Protein AF-U6E065-F1 (afdb_monomer_lite)

Secondary structure (DSSP, 8-state):
-HHHHHHHHHHHHHHTHHHHHHHHHHHHHHHHTT----TT-S--HHHHHHHHHHHHHHHHHHHHHHHHHHHHHHHH-S-HHHHHHHHHHHHHH-TT--S---HHHHHHHHHHTT-------TTS--HHHHHHHT-

pLDDT: mean 85.56, std 7.44, range [60.47, 94.69]

Radius of gyration: 30.62 Å; chains: 1; bounding box: 57×31×82 Å

Foldseek 3Di:
DVLVVLVVVLVVLVVCVVVLVVLVVVLVVCVVVVNPDDPVDPDDSVNVVVVSVVVNVVSVVVNVVVVVVVVVVVVVVADPVRVVVLVVLQVVLPPVVPSDHDLVSVVVSCVVVPDPFDDDPVPDDRVVSVVVVVD

Structure (mmCIF, N/CA/C/O backbone):
data_AF-U6E065-F1
#
_entry.id   AF-U6E065-F1
#
loop_
_atom_site.group_PDB
_atom_site.id
_atom_site.type_symbol
_atom_site.label_atom_id
_atom_site.label_alt_id
_atom_site.label_comp_id
_atom_site.label_asym_id
_atom_site.label_entity_id
_atom_site.label_seq_id
_atom_site.pdbx_PDB_ins_code
_atom_site.Cartn_x
_atom_site.Cartn_y
_atom_site.Cartn_z
_atom_site.occupancy
_atom_site.B_iso_or_equiv
_atom_site.auth_seq_id
_atom_site.auth_comp_id
_atom_site.auth_asym_id
_atom_site.auth_atom_id
_atom_site.pdbx_PDB_model_num
ATOM 1 N N . SER A 1 1 ? -14.004 1.329 -2.757 1.00 79.25 1 SER A N 1
ATOM 2 C CA . SER A 1 1 ? -13.245 1.849 -1.597 1.00 79.25 1 SER A CA 1
ATOM 3 C C . SER A 1 1 ? -11.924 2.439 -2.086 1.00 79.25 1 SER A C 1
ATOM 5 O O . SER A 1 1 ? -11.560 2.200 -3.235 1.00 79.25 1 SER A O 1
ATOM 7 N N . GLN A 1 2 ? -11.202 3.207 -1.260 1.00 81.12 2 GLN A N 1
ATOM 8 C CA . GLN A 1 2 ? -9.874 3.726 -1.634 1.00 81.12 2 GLN A CA 1
ATOM 9 C C . GLN A 1 2 ? -8.880 2.599 -1.973 1.00 81.12 2 GLN A C 1
ATOM 11 O O . GLN A 1 2 ? -8.099 2.741 -2.909 1.00 81.12 2 GLN A O 1
ATOM 16 N N . LEU A 1 3 ? -8.960 1.455 -1.280 1.00 83.75 3 LEU A N 1
ATOM 17 C CA . LEU A 1 3 ? -8.141 0.273 -1.571 1.00 83.75 3 LEU A CA 1
ATOM 18 C C . LEU A 1 3 ? -8.366 -0.256 -2.997 1.00 83.75 3 LEU A C 1
ATOM 20 O O . LEU A 1 3 ? -7.400 -0.454 -3.727 1.00 83.75 3 LEU A O 1
ATOM 24 N N . GLU A 1 4 ? -9.623 -0.416 -3.419 1.00 89.00 4 GLU A N 1
ATOM 25 C CA . GLU A 1 4 ? -9.965 -0.885 -4.772 1.00 89.00 4 GLU A CA 1
ATOM 26 C C . GLU A 1 4 ? -9.459 0.064 -5.867 1.00 89.00 4 GLU A C 1
ATOM 28 O O . GLU A 1 4 ? -8.907 -0.371 -6.877 1.00 89.00 4 GLU A O 1
ATOM 33 N N . ALA A 1 5 ? -9.580 1.379 -5.653 1.00 89.94 5 ALA A N 1
ATOM 34 C CA . ALA A 1 5 ? -9.069 2.370 -6.598 1.00 89.94 5 ALA A CA 1
ATOM 35 C C . ALA A 1 5 ? -7.535 2.298 -6.734 1.00 89.94 5 ALA A C 1
ATOM 37 O O . ALA A 1 5 ? -7.008 2.368 -7.846 1.00 89.94 5 ALA A O 1
ATOM 38 N N . THR A 1 6 ? -6.821 2.117 -5.617 1.00 88.31 6 THR A N 1
ATOM 39 C CA . THR A 1 6 ? -5.359 1.949 -5.603 1.00 88.31 6 THR A CA 1
ATOM 40 C C . THR A 1 6 ? -4.936 0.638 -6.270 1.00 88.31 6 THR A C 1
ATOM 42 O O . THR A 1 6 ? -4.009 0.649 -7.080 1.00 88.31 6 THR A O 1
ATOM 45 N N . LYS A 1 7 ? -5.638 -0.474 -6.002 1.00 91.44 7 LYS A N 1
ATOM 46 C CA . LYS A 1 7 ? -5.406 -1.775 -6.656 1.00 91.44 7 LYS A CA 1
ATOM 47 C C . LYS A 1 7 ? -5.548 -1.675 -8.170 1.00 91.44 7 LYS A C 1
ATOM 49 O O . LYS A 1 7 ? -4.655 -2.104 -8.897 1.00 91.44 7 LYS A O 1
ATOM 54 N N . ARG A 1 8 ? -6.624 -1.040 -8.643 1.00 93.44 8 ARG A N 1
ATOM 55 C CA . ARG A 1 8 ? -6.864 -0.831 -10.074 1.00 93.44 8 ARG A CA 1
ATOM 56 C C . ARG A 1 8 ? -5.741 -0.028 -10.733 1.00 93.44 8 ARG A C 1
ATOM 58 O O . ARG A 1 8 ? -5.178 -0.484 -11.722 1.00 93.44 8 ARG A O 1
ATOM 65 N N . LYS A 1 9 ? -5.366 1.127 -10.169 1.00 91.31 9 LYS A N 1
ATOM 66 C CA . LYS A 1 9 ? -4.262 1.938 -10.716 1.00 91.31 9 LYS A CA 1
ATOM 67 C C . LYS A 1 9 ? -2.936 1.178 -10.737 1.00 91.31 9 LYS A C 1
ATOM 69 O O . LYS A 1 9 ? -2.186 1.277 -11.699 1.00 91.31 9 LYS A O 1
ATOM 74 N N . HIS A 1 10 ? -2.646 0.401 -9.696 1.00 91.62 10 HIS A N 1
ATOM 75 C CA . HIS A 1 10 ? -1.431 -0.408 -9.647 1.00 91.62 10 HIS A CA 1
ATOM 76 C C . HIS A 1 10 ? -1.421 -1.522 -10.706 1.00 91.62 10 HIS A C 1
ATOM 78 O O . HIS A 1 10 ? -0.383 -1.789 -11.307 1.00 91.62 10 HIS A O 1
ATOM 84 N N . GLN A 1 11 ? -2.572 -2.138 -10.990 1.00 92.94 11 GLN A N 1
ATOM 85 C CA . GLN A 1 11 ? -2.704 -3.091 -12.095 1.00 92.94 11 GLN A CA 1
ATOM 86 C C . GLN A 1 11 ? -2.508 -2.426 -13.461 1.00 92.94 11 GLN A C 1
ATOM 88 O O . GLN A 1 11 ? -1.821 -2.991 -14.309 1.00 92.94 11 GLN A O 1
ATOM 93 N N . GLU A 1 12 ? -3.065 -1.229 -13.666 1.00 92.19 12 GLU A N 1
ATOM 94 C CA . GLU A 1 12 ? -2.858 -0.441 -14.889 1.00 92.19 12 GLU A CA 1
ATOM 95 C C . GLU A 1 12 ? -1.367 -0.136 -15.099 1.00 92.19 12 GLU A C 1
ATOM 97 O O . GLU A 1 12 ? -0.844 -0.374 -16.190 1.00 92.19 12 GLU A O 1
ATOM 102 N N . ILE A 1 13 ? -0.664 0.278 -14.035 1.00 90.62 13 ILE A N 1
ATOM 103 C CA . ILE A 1 13 ? 0.795 0.443 -14.046 1.00 90.62 13 ILE A CA 1
ATOM 104 C C . ILE A 1 13 ? 1.445 -0.876 -14.465 1.00 90.62 13 ILE A C 1
ATOM 106 O O . ILE A 1 13 ? 2.112 -0.915 -15.486 1.00 90.62 13 ILE A O 1
ATOM 110 N N . ARG A 1 14 ? 1.188 -1.998 -13.787 1.00 90.50 14 ARG A N 1
ATOM 111 C CA . ARG A 1 14 ? 1.809 -3.288 -14.145 1.00 90.50 14 ARG A CA 1
ATOM 112 C 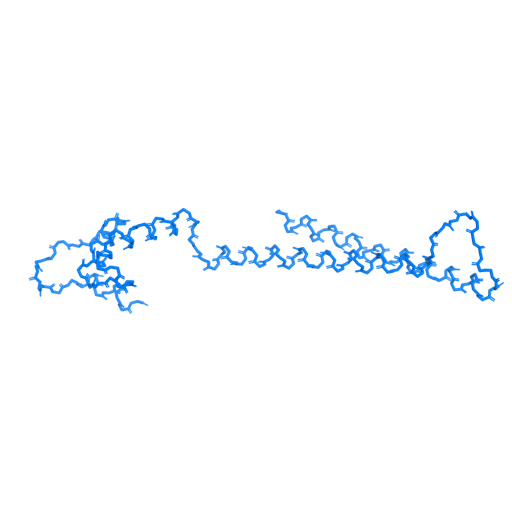C . ARG A 1 14 ? 1.551 -3.735 -15.585 1.00 90.50 14 ARG A C 1
ATOM 114 O O . ARG A 1 14 ? 2.464 -4.253 -16.226 1.00 90.50 14 ARG A O 1
ATOM 121 N N . ALA A 1 15 ? 0.355 -3.507 -16.123 1.00 92.38 15 ALA A N 1
ATOM 122 C CA . ALA A 1 15 ? 0.015 -3.862 -17.503 1.00 92.38 15 ALA A CA 1
ATOM 123 C C . ALA A 1 15 ? 0.875 -3.105 -18.535 1.00 92.38 15 ALA A C 1
ATOM 125 O O . ALA A 1 15 ? 1.268 -3.647 -19.575 1.00 92.38 15 ALA A O 1
ATOM 126 N N . MET A 1 16 ? 1.232 -1.862 -18.221 1.00 90.19 16 MET A N 1
ATOM 127 C CA . MET A 1 16 ? 2.087 -1.025 -19.055 1.00 90.19 16 MET A CA 1
ATOM 128 C C . MET A 1 16 ? 3.582 -1.412 -18.991 1.00 90.19 16 MET A C 1
ATOM 130 O O . MET A 1 16 ? 4.366 -0.887 -19.781 1.00 90.19 16 MET A O 1
ATOM 134 N N . ARG A 1 17 ? 3.998 -2.398 -18.171 1.00 89.00 17 ARG A N 1
ATOM 135 C CA . ARG A 1 17 ? 5.398 -2.891 -18.127 1.00 89.00 17 ARG A CA 1
ATOM 136 C C . ARG A 1 17 ? 5.887 -3.381 -19.492 1.00 89.00 17 ARG A C 1
ATOM 138 O O . ARG A 1 17 ? 7.065 -3.244 -19.815 1.00 89.00 17 ARG A O 1
ATOM 145 N N . SER A 1 18 ? 4.972 -3.901 -20.310 1.00 91.00 18 SER A N 1
ATOM 146 C CA . SER A 1 18 ? 5.235 -4.290 -21.699 1.00 91.00 18 SER A CA 1
ATOM 147 C C . SER A 1 18 ? 5.730 -3.131 -22.575 1.00 91.00 18 SER A C 1
ATOM 149 O O . SER A 1 18 ? 6.529 -3.349 -23.481 1.00 91.00 18 SER A O 1
ATOM 151 N N . GLN A 1 19 ? 5.296 -1.896 -22.308 1.00 91.69 19 GLN A N 1
ATOM 152 C CA . GLN A 1 19 ? 5.767 -0.706 -23.019 1.00 91.69 19 GLN A CA 1
ATOM 153 C C . GLN A 1 19 ? 7.184 -0.339 -22.587 1.00 91.69 19 GLN A C 1
ATOM 155 O O . GLN A 1 19 ? 8.024 -0.073 -23.441 1.00 91.69 19 GLN A O 1
ATOM 160 N N . LEU A 1 20 ? 7.474 -0.411 -21.283 1.00 91.12 20 LEU A N 1
ATOM 161 C CA . LEU A 1 20 ? 8.828 -0.205 -20.772 1.00 91.12 20 LEU A CA 1
ATOM 162 C C . LEU A 1 20 ? 9.806 -1.231 -21.362 1.00 91.12 20 LEU A C 1
ATOM 164 O O . LEU A 1 20 ? 10.909 -0.864 -21.749 1.00 91.12 20 LEU A O 1
ATOM 168 N N . LYS A 1 21 ? 9.377 -2.489 -21.530 1.00 91.69 21 LYS A N 1
ATOM 169 C CA . LYS A 1 21 ? 10.205 -3.519 -22.170 1.00 91.69 21 LYS A CA 1
ATOM 170 C C . LYS A 1 21 ? 10.591 -3.153 -23.609 1.00 91.69 21 LYS A C 1
ATOM 172 O O . LYS A 1 21 ? 11.746 -3.299 -23.986 1.00 91.69 21 LYS A O 1
ATOM 177 N N . LYS A 1 22 ? 9.659 -2.592 -24.389 1.00 94.12 22 LYS A N 1
ATOM 178 C CA . LYS A 1 22 ? 9.960 -2.098 -25.746 1.00 94.12 22 LYS A CA 1
ATOM 179 C C . LYS A 1 22 ? 10.994 -0.970 -25.735 1.00 94.12 22 LYS A C 1
ATOM 181 O O . LYS A 1 22 ? 11.821 -0.905 -26.635 1.00 94.12 22 LYS A O 1
ATOM 186 N N . ILE A 1 23 ? 10.940 -0.085 -24.739 1.00 91.56 23 ILE A N 1
ATOM 187 C CA . ILE A 1 23 ? 11.912 1.007 -24.580 1.00 91.56 23 ILE A CA 1
ATOM 188 C C . ILE A 1 23 ? 13.296 0.445 -24.230 1.00 91.56 23 ILE A C 1
ATOM 190 O O . ILE A 1 23 ? 14.282 0.878 -24.816 1.00 91.56 23 ILE A O 1
ATOM 194 N N . GLU A 1 24 ? 13.371 -0.533 -23.324 1.00 91.75 24 GLU A N 1
ATOM 195 C CA . GLU A 1 24 ? 14.617 -1.234 -22.983 1.00 91.75 24 GLU A CA 1
ATOM 196 C C . GLU A 1 24 ? 15.231 -1.920 -24.216 1.00 91.75 24 GLU A C 1
ATOM 198 O O . GLU A 1 24 ? 16.423 -1.764 -24.467 1.00 91.75 24 GLU A O 1
ATOM 203 N N . ASP A 1 25 ? 14.417 -2.615 -25.020 1.00 93.50 25 ASP A N 1
ATOM 204 C CA . ASP A 1 25 ? 14.877 -3.305 -26.234 1.00 93.50 25 ASP A CA 1
ATOM 205 C C . ASP A 1 25 ? 15.386 -2.322 -27.304 1.00 93.50 25 ASP A C 1
ATOM 207 O O . ASP A 1 25 ? 16.426 -2.553 -27.920 1.00 93.50 25 ASP A O 1
ATOM 211 N N . LEU A 1 26 ? 14.690 -1.194 -27.502 1.00 91.38 26 LEU A N 1
ATOM 212 C CA . LEU A 1 26 ? 15.150 -0.122 -28.392 1.00 91.38 26 LEU A CA 1
ATOM 213 C C . LEU A 1 26 ? 16.449 0.513 -27.885 1.00 91.38 26 LEU A C 1
ATOM 215 O O . LEU A 1 26 ? 17.343 0.779 -28.683 1.00 91.38 26 LEU A O 1
ATOM 219 N N . GLY A 1 27 ? 16.570 0.720 -26.572 1.00 90.25 27 GLY A N 1
ATOM 220 C CA . GLY A 1 27 ? 17.801 1.211 -25.956 1.00 90.25 27 GLY A CA 1
ATOM 221 C C . GLY A 1 27 ? 18.986 0.286 -26.211 1.00 90.25 27 GLY A C 1
ATOM 222 O O . GLY A 1 27 ? 20.040 0.759 -26.621 1.00 90.25 27 GLY A O 1
ATOM 223 N N . ALA A 1 28 ? 18.793 -1.026 -26.051 1.00 90.94 28 ALA A N 1
ATOM 224 C CA . ALA A 1 28 ? 19.827 -2.021 -26.328 1.00 90.94 28 ALA A CA 1
ATOM 225 C C . ALA A 1 28 ? 20.255 -2.016 -27.806 1.00 90.94 28 ALA A C 1
ATOM 227 O O . ALA A 1 28 ? 21.446 -2.055 -28.101 1.00 90.94 28 ALA A O 1
ATOM 228 N N . ALA A 1 29 ? 19.302 -1.894 -28.738 1.00 92.69 29 ALA A N 1
ATOM 229 C CA . ALA A 1 29 ? 19.607 -1.804 -30.168 1.00 92.69 29 ALA A CA 1
ATOM 230 C C . ALA A 1 29 ? 20.391 -0.527 -30.529 1.00 92.69 29 ALA A C 1
ATOM 232 O O . ALA A 1 29 ? 21.266 -0.556 -31.394 1.00 92.69 29 ALA A O 1
ATOM 233 N N . MET A 1 30 ? 20.097 0.598 -29.869 1.00 89.94 30 MET A N 1
ATOM 234 C CA . MET A 1 30 ? 20.866 1.835 -30.033 1.00 89.94 30 MET A CA 1
ATOM 235 C C . MET A 1 30 ? 22.294 1.684 -29.500 1.00 89.94 30 MET A C 1
ATOM 237 O O . MET A 1 30 ? 23.236 2.103 -30.171 1.00 89.94 30 MET A O 1
ATOM 2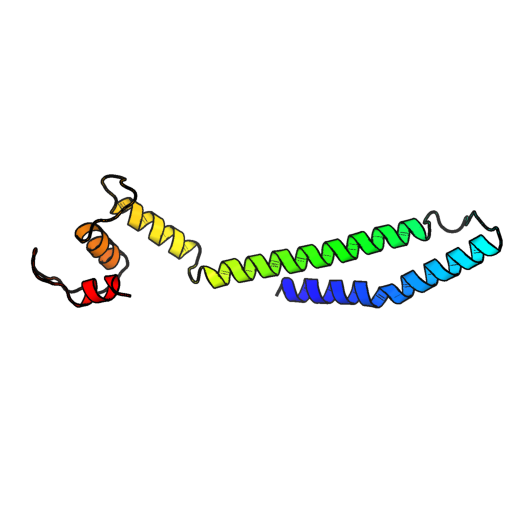41 N N . GLU A 1 31 ? 22.461 1.049 -28.339 1.00 88.62 31 GLU A N 1
ATOM 242 C CA . GLU A 1 31 ? 23.770 0.792 -27.730 1.00 88.62 31 GLU A CA 1
ATOM 243 C C . GLU A 1 31 ? 24.629 -0.151 -28.590 1.00 88.62 31 GLU A C 1
ATOM 245 O O . GLU A 1 31 ? 25.801 0.140 -28.828 1.00 88.62 31 GLU A O 1
ATOM 250 N N . GLU A 1 32 ? 24.040 -1.216 -29.148 1.00 92.38 32 GLU A N 1
ATOM 251 C CA . GLU A 1 32 ? 24.711 -2.124 -30.094 1.00 92.38 32 GLU A CA 1
ATOM 252 C C . GLU A 1 32 ? 25.166 -1.393 -31.369 1.00 92.38 32 GLU A C 1
ATOM 254 O O . GLU A 1 32 ? 26.242 -1.660 -31.905 1.00 92.38 32 GLU A O 1
ATOM 259 N N . ALA A 1 33 ? 24.384 -0.409 -31.820 1.00 93.31 33 ALA A N 1
ATOM 260 C CA . ALA A 1 33 ? 24.733 0.468 -32.934 1.00 93.31 33 ALA A CA 1
ATOM 261 C C . ALA A 1 33 ? 25.704 1.609 -32.553 1.00 93.31 33 ALA A C 1
ATOM 263 O O . ALA A 1 33 ? 25.995 2.459 -33.397 1.00 93.31 33 ALA A O 1
ATOM 264 N N . LEU A 1 34 ? 26.204 1.648 -31.309 1.00 91.69 34 LEU A N 1
ATOM 265 C CA . LEU A 1 34 ? 27.061 2.705 -30.750 1.00 91.69 34 LEU A CA 1
ATOM 266 C C . LEU A 1 34 ? 26.420 4.107 -30.773 1.00 91.69 34 LEU A C 1
ATOM 268 O O . LEU A 1 34 ? 27.113 5.128 -30.780 1.00 91.69 34 LEU A O 1
ATOM 272 N N . ILE A 1 35 ? 25.087 4.171 -30.765 1.00 88.38 35 ILE A N 1
ATOM 273 C CA . ILE A 1 35 ? 24.312 5.410 -30.685 1.00 88.38 35 ILE A CA 1
ATOM 274 C C . ILE A 1 35 ? 24.035 5.701 -29.209 1.00 88.38 35 ILE A C 1
ATOM 276 O O . ILE A 1 35 ? 23.076 5.202 -28.627 1.00 88.38 35 ILE A O 1
ATOM 280 N N . LEU A 1 36 ? 24.897 6.519 -28.606 1.00 82.94 36 LEU A N 1
ATOM 281 C CA . LEU A 1 36 ? 24.849 6.835 -27.173 1.00 82.94 36 LEU A CA 1
ATOM 282 C C . LEU A 1 36 ? 24.053 8.107 -26.845 1.00 82.94 36 LEU A C 1
ATOM 284 O O . LEU A 1 36 ? 23.691 8.318 -25.691 1.00 82.94 36 LEU A O 1
ATOM 288 N N . ASP A 1 37 ? 23.783 8.951 -27.844 1.00 82.00 37 ASP A N 1
ATOM 289 C CA . ASP A 1 37 ? 23.068 10.217 -27.674 1.00 82.00 37 ASP A CA 1
ATOM 290 C C . ASP A 1 37 ? 21.774 10.224 -28.489 1.00 82.00 37 ASP A C 1
ATOM 292 O O . ASP A 1 37 ? 21.765 9.952 -29.694 1.00 82.00 37 ASP A O 1
ATOM 296 N N . ASN A 1 38 ? 20.670 10.546 -27.818 1.00 85.25 38 ASN A N 1
ATOM 297 C CA . ASN A 1 38 ? 19.377 10.740 -28.448 1.00 85.25 38 ASN A CA 1
ATOM 298 C C . ASN A 1 38 ? 18.880 12.166 -28.204 1.00 85.25 38 ASN A C 1
ATOM 300 O O . ASN A 1 38 ? 18.099 12.408 -27.294 1.00 85.25 38 ASN A O 1
ATOM 304 N N . LYS A 1 39 ? 19.248 13.105 -29.079 1.00 89.75 39 LYS A N 1
ATOM 305 C CA . LYS A 1 39 ? 18.791 14.511 -29.035 1.00 89.75 39 LYS A CA 1
ATOM 306 C C . LYS A 1 39 ? 17.271 14.737 -28.954 1.00 89.75 39 LYS A C 1
ATOM 308 O O . LYS A 1 39 ? 16.839 15.868 -28.753 1.00 89.75 39 LYS A O 1
ATOM 313 N N . TYR A 1 40 ? 16.452 13.712 -29.196 1.00 88.88 40 TYR A N 1
ATOM 314 C CA . TYR A 1 40 ? 14.994 13.807 -29.128 1.00 88.88 40 TYR A CA 1
ATOM 315 C C . TYR A 1 40 ? 14.435 13.509 -27.731 1.00 88.88 40 TYR A C 1
ATOM 317 O O . TYR A 1 40 ? 13.243 13.717 -27.505 1.00 88.88 40 TYR A O 1
ATOM 325 N N . THR A 1 41 ? 15.255 13.021 -26.794 1.00 88.75 41 THR A N 1
ATOM 326 C CA . THR A 1 41 ? 14.833 12.774 -25.414 1.00 88.75 41 THR A CA 1
ATOM 327 C C . THR A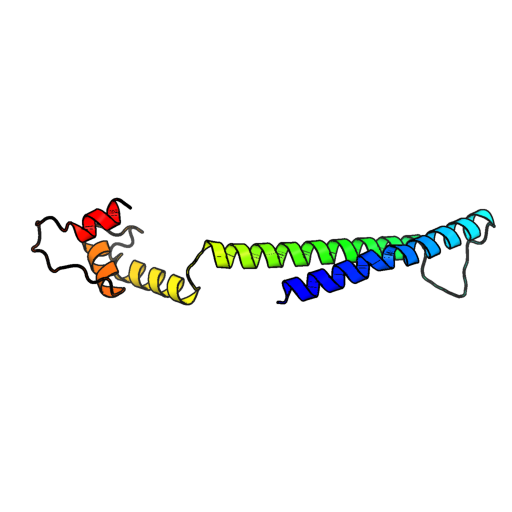 1 41 ? 15.994 12.882 -24.430 1.00 88.75 41 THR A C 1
ATOM 329 O O . THR A 1 41 ? 17.074 12.351 -24.650 1.00 88.75 41 THR A O 1
ATOM 332 N N . GLU A 1 42 ? 15.749 13.531 -23.296 1.00 86.75 42 GLU A N 1
ATOM 333 C CA . GLU A 1 42 ? 16.706 13.600 -22.183 1.00 86.75 42 GLU A CA 1
ATOM 334 C C . GLU A 1 42 ? 16.587 12.390 -21.237 1.00 86.75 42 GLU A C 1
ATOM 336 O O . GLU A 1 42 ? 17.338 12.262 -20.270 1.00 86.75 42 GLU A O 1
ATOM 341 N N . HIS A 1 43 ? 15.626 11.493 -21.482 1.00 88.75 43 HIS A N 1
ATOM 342 C CA . HIS A 1 43 ? 15.382 10.335 -20.632 1.00 88.75 43 HIS A CA 1
ATOM 343 C C . HIS A 1 43 ? 16.213 9.133 -21.079 1.00 88.75 43 HIS A C 1
ATOM 345 O O . HIS A 1 43 ? 16.100 8.671 -22.214 1.00 88.75 43 HIS A O 1
ATOM 351 N N . SER A 1 44 ? 16.993 8.570 -20.155 1.00 90.00 44 SER A N 1
ATOM 352 C CA . SER A 1 44 ? 17.663 7.289 -20.377 1.00 90.00 44 SER A CA 1
ATOM 353 C C . SER A 1 44 ? 16.705 6.121 -20.139 1.00 90.00 44 SER A C 1
ATOM 355 O O . SER A 1 44 ? 15.825 6.173 -19.275 1.00 90.00 44 SER A O 1
ATOM 357 N N . THR A 1 45 ? 16.901 5.030 -20.878 1.00 88.88 45 THR A N 1
ATOM 358 C CA . THR A 1 45 ? 16.131 3.787 -20.707 1.00 88.88 45 THR A CA 1
ATOM 359 C C . THR A 1 45 ? 16.253 3.237 -19.285 1.00 88.88 45 THR A C 1
ATOM 361 O O . THR A 1 45 ? 15.252 2.861 -18.678 1.00 88.88 45 THR A O 1
ATOM 364 N N . VAL A 1 46 ? 17.460 3.294 -18.712 1.00 88.75 46 VAL A N 1
ATOM 365 C CA . VAL A 1 46 ? 17.744 2.922 -17.318 1.00 88.75 46 VAL A CA 1
ATOM 366 C C . VAL A 1 46 ? 16.993 3.821 -16.331 1.00 88.75 46 VAL A C 1
ATOM 368 O O . VAL A 1 46 ? 16.395 3.324 -15.379 1.00 88.75 46 VAL A O 1
ATOM 371 N N . GLY A 1 47 ? 16.977 5.137 -16.565 1.00 90.75 47 GLY A N 1
ATOM 372 C CA . GLY A 1 47 ? 16.275 6.092 -15.705 1.00 90.75 47 GLY A CA 1
ATOM 373 C C . GLY A 1 47 ? 14.764 5.864 -15.694 1.00 90.75 47 GLY A C 1
ATOM 374 O O . GLY A 1 47 ? 14.148 5.858 -14.628 1.00 90.75 47 GLY A O 1
ATOM 375 N N . LEU A 1 48 ? 14.173 5.600 -16.863 1.00 92.56 48 LEU A N 1
ATOM 376 C CA . LEU A 1 48 ? 12.756 5.252 -16.982 1.00 92.56 48 LEU A CA 1
ATOM 377 C C . LEU A 1 48 ? 12.429 3.936 -16.264 1.00 92.56 48 LEU A C 1
ATOM 379 O O . LEU A 1 48 ? 11.413 3.860 -15.574 1.00 92.56 48 LEU A O 1
ATOM 383 N N . ALA A 1 49 ? 13.296 2.924 -16.369 1.00 90.69 49 ALA A N 1
ATOM 384 C CA . ALA A 1 49 ? 13.112 1.660 -15.661 1.00 90.69 49 ALA A CA 1
ATOM 385 C C . ALA A 1 49 ? 13.169 1.838 -14.135 1.00 90.69 49 ALA A C 1
ATOM 387 O O . ALA A 1 49 ? 12.320 1.320 -13.413 1.00 90.69 49 ALA A O 1
ATOM 388 N N . GLN A 1 50 ? 14.097 2.654 -13.635 1.00 93.75 50 GLN A N 1
ATOM 389 C CA . GLN A 1 50 ? 14.187 2.948 -12.206 1.00 93.75 50 GLN A CA 1
ATOM 390 C C . GLN A 1 50 ? 12.952 3.699 -11.684 1.00 93.75 50 GLN A C 1
ATOM 392 O O . GLN A 1 50 ? 12.415 3.354 -10.629 1.00 93.75 50 GLN A O 1
ATOM 397 N N . GLN A 1 51 ? 12.485 4.722 -12.407 1.00 93.81 51 GLN A N 1
ATOM 398 C CA . GLN A 1 51 ? 11.268 5.460 -12.042 1.00 93.81 51 GLN A CA 1
ATOM 399 C C . GLN A 1 51 ? 10.037 4.548 -12.027 1.00 93.81 51 GLN A C 1
ATOM 401 O O . GLN A 1 51 ? 9.153 4.692 -11.179 1.00 93.81 51 GLN A O 1
ATOM 406 N N . TRP A 1 52 ? 9.997 3.578 -12.936 1.00 94.00 52 TRP A N 1
ATOM 407 C CA . TRP A 1 52 ? 8.944 2.579 -12.987 1.00 94.00 52 TRP A CA 1
ATOM 408 C C . TRP A 1 52 ? 8.914 1.677 -11.756 1.00 94.00 52 TRP A C 1
ATOM 410 O O . TRP A 1 52 ? 7.864 1.520 -11.130 1.00 94.00 52 TRP A O 1
ATOM 420 N N . ASP A 1 53 ? 10.066 1.126 -11.374 1.00 92.50 53 ASP A N 1
ATOM 421 C CA . ASP A 1 53 ? 10.178 0.266 -10.196 1.00 92.50 53 ASP A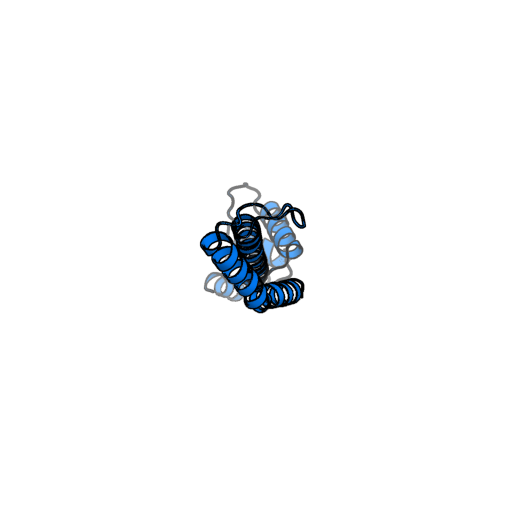 CA 1
ATOM 422 C C . ASP A 1 53 ? 9.789 1.024 -8.919 1.00 92.50 53 ASP A C 1
ATOM 424 O O . ASP A 1 53 ? 9.096 0.486 -8.051 1.00 92.50 53 ASP A O 1
ATOM 428 N N . GLN A 1 54 ? 10.154 2.307 -8.821 1.00 94.38 54 GLN A N 1
ATOM 429 C CA . GLN A 1 54 ? 9.722 3.173 -7.720 1.00 94.38 54 GLN A CA 1
ATOM 430 C C . GLN A 1 54 ? 8.196 3.324 -7.662 1.00 94.38 54 GLN A C 1
ATOM 432 O O . GLN A 1 54 ? 7.612 3.285 -6.573 1.00 94.38 54 GLN A O 1
ATOM 437 N N . LEU A 1 55 ? 7.540 3.477 -8.815 1.00 93.75 55 LEU A N 1
ATOM 438 C CA . LEU A 1 55 ? 6.088 3.599 -8.901 1.00 93.75 55 LEU A CA 1
ATOM 439 C C . LEU A 1 55 ? 5.376 2.283 -8.534 1.00 93.75 55 LEU A C 1
ATOM 441 O O . LEU A 1 55 ? 4.388 2.309 -7.795 1.00 93.75 55 LEU A O 1
ATOM 445 N N . ASP A 1 56 ? 5.894 1.135 -8.979 1.00 92.25 56 ASP A N 1
ATOM 446 C CA . ASP A 1 56 ? 5.370 -0.191 -8.612 1.00 92.25 56 ASP A CA 1
ATOM 447 C C . ASP A 1 56 ? 5.488 -0.425 -7.093 1.00 92.25 56 ASP A C 1
ATOM 449 O O . ASP A 1 56 ? 4.505 -0.766 -6.427 1.00 92.25 56 ASP A O 1
ATOM 453 N N . GLN A 1 57 ? 6.650 -0.120 -6.505 1.00 94.00 57 GLN A N 1
ATOM 454 C CA . GLN A 1 57 ? 6.869 -0.208 -5.056 1.00 94.00 57 GLN A CA 1
ATOM 455 C C . GLN A 1 57 ? 5.969 0.739 -4.255 1.00 94.00 57 GLN A C 1
ATOM 457 O O . GLN A 1 57 ? 5.487 0.382 -3.177 1.00 94.00 57 GLN A O 1
ATOM 462 N N . LEU A 1 58 ? 5.732 1.959 -4.746 1.00 93.44 58 LEU A N 1
ATOM 463 C CA . LEU A 1 58 ? 4.793 2.886 -4.115 1.00 93.44 58 LEU A CA 1
ATOM 464 C C . LEU A 1 58 ? 3.374 2.304 -4.105 1.00 93.44 58 LEU A C 1
ATOM 466 O O . LEU A 1 58 ? 2.724 2.299 -3.059 1.00 93.44 58 LEU A O 1
ATOM 470 N N . GLY A 1 59 ? 2.922 1.757 -5.237 1.00 92.12 59 GLY A N 1
ATOM 471 C CA . GLY A 1 59 ? 1.608 1.129 -5.355 1.00 92.12 59 GLY A CA 1
ATOM 472 C C . GLY A 1 59 ? 1.422 -0.063 -4.413 1.00 92.12 59 GLY A C 1
ATOM 473 O O . GLY A 1 59 ? 0.364 -0.182 -3.792 1.00 92.12 59 GLY A O 1
ATOM 474 N N . MET A 1 60 ? 2.448 -0.906 -4.247 1.00 92.00 60 MET A N 1
ATOM 475 C CA . MET A 1 60 ? 2.430 -2.004 -3.269 1.00 92.00 60 MET A CA 1
ATOM 476 C C . MET A 1 60 ? 2.331 -1.492 -1.830 1.00 92.00 60 MET A C 1
ATOM 478 O O . MET A 1 60 ? 1.478 -1.950 -1.068 1.00 92.00 60 MET A O 1
ATOM 482 N N . ARG A 1 61 ? 3.157 -0.504 -1.458 1.00 94.69 61 ARG A N 1
ATOM 483 C CA . ARG A 1 61 ? 3.148 0.064 -0.101 1.00 94.69 61 ARG A CA 1
ATOM 484 C C . ARG A 1 61 ? 1.805 0.690 0.252 1.00 94.69 61 ARG A C 1
ATOM 486 O O . ARG A 1 61 ? 1.321 0.473 1.359 1.00 94.69 61 ARG A O 1
ATOM 493 N N . MET A 1 62 ? 1.190 1.425 -0.674 1.00 92.31 62 MET A N 1
ATOM 494 C CA . MET A 1 62 ? -0.124 2.038 -0.454 1.00 92.31 62 MET A CA 1
ATOM 495 C C . MET A 1 62 ? -1.227 0.995 -0.245 1.00 92.31 62 MET A C 1
ATOM 497 O O . MET A 1 62 ? -2.050 1.161 0.653 1.00 92.31 62 MET A O 1
ATOM 501 N N . GLN A 1 63 ? -1.241 -0.083 -1.037 1.00 92.44 63 GLN A N 1
ATOM 502 C CA . GLN A 1 63 ? -2.205 -1.175 -0.851 1.00 92.44 63 GLN A CA 1
ATOM 503 C C . GLN A 1 63 ? -2.037 -1.832 0.514 1.00 92.44 63 GLN A C 1
ATOM 505 O O . GLN A 1 63 ? -3.009 -1.951 1.253 1.00 92.44 63 GLN A O 1
ATOM 510 N N . HIS A 1 64 ? -0.799 -2.168 0.871 1.00 91.81 64 HIS A N 1
ATOM 511 C CA . HIS A 1 64 ? -0.493 -2.799 2.146 1.00 91.81 64 HIS A CA 1
ATOM 512 C C . HIS A 1 64 ? -0.888 -1.922 3.345 1.00 91.81 64 HIS A C 1
ATOM 514 O O . HIS A 1 64 ? -1.472 -2.414 4.306 1.00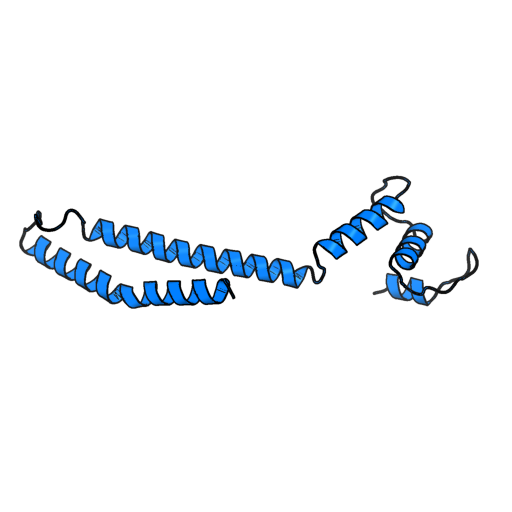 91.81 64 HIS A O 1
ATOM 520 N N . ASN A 1 65 ? -0.624 -0.611 3.282 1.00 89.25 65 ASN A N 1
ATOM 521 C CA . ASN A 1 65 ? -1.009 0.323 4.345 1.00 89.25 65 ASN A CA 1
ATOM 522 C C . ASN A 1 65 ? -2.532 0.371 4.540 1.00 89.25 65 ASN A C 1
ATOM 524 O O . ASN A 1 65 ? -3.019 0.298 5.665 1.00 89.25 65 ASN A O 1
ATOM 528 N N . LEU A 1 66 ? -3.285 0.452 3.439 1.00 87.31 66 LEU A N 1
ATOM 529 C CA . LEU A 1 66 ? -4.747 0.480 3.478 1.00 87.31 66 LEU A CA 1
ATOM 530 C C . LEU A 1 66 ? -5.335 -0.849 3.969 1.00 87.31 66 LEU A C 1
ATOM 532 O O . LEU A 1 66 ? -6.303 -0.841 4.725 1.00 87.31 66 LEU A O 1
ATOM 536 N N . GLU A 1 67 ? -4.754 -1.984 3.576 1.00 89.31 67 GLU A N 1
ATOM 537 C CA . GLU A 1 67 ? -5.153 -3.305 4.076 1.00 89.31 67 GLU A CA 1
ATOM 538 C C . GLU A 1 67 ? -4.929 -3.422 5.584 1.00 89.31 67 GLU A C 1
ATOM 540 O O . GLU A 1 67 ? -5.850 -3.818 6.297 1.00 89.31 67 GLU A O 1
ATOM 545 N N . GLN A 1 68 ? -3.766 -2.991 6.085 1.00 88.50 68 GLN A N 1
ATOM 546 C CA . GLN A 1 68 ? -3.493 -2.955 7.523 1.00 88.50 68 GLN A CA 1
ATOM 547 C C . GLN A 1 68 ? -4.453 -2.030 8.274 1.00 88.50 68 GLN A C 1
ATOM 549 O O . GLN A 1 68 ? -4.931 -2.393 9.343 1.00 88.50 68 GLN A O 1
ATOM 554 N N . GLN A 1 69 ? -4.781 -0.861 7.722 1.00 83.88 69 GLN A N 1
ATOM 555 C CA . GLN A 1 69 ? -5.717 0.065 8.359 1.00 83.88 69 GLN A CA 1
ATOM 556 C C . GLN A 1 69 ? -7.137 -0.518 8.433 1.00 83.88 69 GLN A C 1
ATOM 558 O O . GLN A 1 69 ? -7.810 -0.391 9.456 1.00 83.88 69 GLN A O 1
ATOM 563 N N . ILE A 1 70 ? -7.588 -1.191 7.369 1.00 83.62 70 ILE A N 1
ATOM 564 C CA . ILE A 1 70 ? -8.876 -1.897 7.356 1.00 83.62 70 ILE A CA 1
ATOM 565 C C . ILE A 1 70 ? -8.854 -3.052 8.356 1.00 83.62 70 ILE A C 1
ATOM 567 O O . ILE A 1 70 ? -9.815 -3.217 9.103 1.00 83.62 70 ILE A O 1
ATOM 571 N N . GLN A 1 71 ? -7.770 -3.829 8.391 1.00 83.50 71 GLN A N 1
ATOM 572 C CA . GLN A 1 71 ? -7.617 -4.925 9.336 1.00 83.50 71 GLN A CA 1
ATOM 573 C C . GLN A 1 71 ? -7.633 -4.409 10.772 1.00 83.50 71 GLN A C 1
ATOM 575 O O . GLN A 1 71 ? -8.429 -4.903 11.549 1.00 83.50 71 GLN A O 1
ATOM 580 N N . ALA A 1 72 ? -6.856 -3.380 11.112 1.00 78.88 72 ALA A N 1
ATOM 581 C CA . ALA A 1 72 ? -6.853 -2.777 12.444 1.00 78.88 72 ALA A CA 1
ATOM 582 C C . ALA A 1 72 ? -8.256 -2.315 12.862 1.00 78.88 72 ALA A C 1
ATOM 584 O O . ALA A 1 72 ? -8.706 -2.648 13.954 1.00 78.88 72 ALA A O 1
ATOM 585 N N . ARG A 1 73 ? -8.980 -1.640 11.958 1.00 72.81 73 ARG A N 1
ATOM 586 C CA . ARG A 1 73 ? -10.369 -1.220 12.189 1.00 72.81 73 ARG A CA 1
ATOM 587 C C . ARG A 1 73 ? -11.317 -2.404 12.409 1.00 72.81 73 ARG A C 1
ATOM 589 O O . ARG A 1 73 ? -12.239 -2.309 13.209 1.00 72.81 73 ARG A O 1
ATOM 596 N N . ASN A 1 74 ? -11.130 -3.497 11.673 1.00 73.94 74 ASN A N 1
ATOM 597 C CA . ASN A 1 74 ? -11.971 -4.687 11.794 1.00 73.94 74 ASN A CA 1
ATOM 598 C C . ASN A 1 74 ? -11.605 -5.529 13.031 1.00 73.94 74 ASN A C 1
ATOM 600 O O . ASN A 1 74 ? -12.494 -6.114 13.638 1.00 73.94 74 ASN A O 1
ATOM 604 N N . THR A 1 75 ? -10.327 -5.578 13.418 1.00 68.31 75 THR A N 1
ATOM 605 C CA . THR A 1 75 ? -9.827 -6.322 14.584 1.00 68.31 75 THR A CA 1
ATOM 606 C C . THR A 1 75 ? -10.239 -5.659 15.890 1.00 68.31 75 THR A C 1
ATOM 608 O O . THR A 1 75 ? -10.514 -6.362 16.855 1.00 68.31 75 THR A O 1
ATOM 611 N N . THR A 1 76 ? -10.312 -4.323 15.946 1.00 64.69 76 THR A N 1
ATOM 612 C CA . THR A 1 76 ? -10.790 -3.659 17.163 1.00 64.69 76 THR A CA 1
ATOM 613 C C . THR A 1 76 ? -12.281 -3.865 17.381 1.00 64.69 76 THR A C 1
ATOM 615 O O . THR A 1 76 ? -12.700 -3.763 18.525 1.00 64.69 76 THR A O 1
ATOM 618 N N . GLY A 1 77 ? -13.084 -4.138 16.337 1.00 63.84 77 GLY A N 1
ATOM 619 C CA . GLY A 1 77 ? -14.538 -4.395 16.423 1.00 63.84 77 GLY A CA 1
ATOM 620 C C . GLY A 1 77 ? -15.377 -3.263 17.045 1.00 63.84 77 GLY A C 1
ATOM 621 O O . GLY A 1 77 ? -16.600 -3.331 17.079 1.00 63.84 77 GLY A O 1
ATOM 622 N N . VAL A 1 78 ? -14.709 -2.217 17.520 1.00 67.19 78 VAL A N 1
ATOM 623 C CA . VAL A 1 78 ? -15.184 -1.131 18.365 1.00 67.19 78 VAL A CA 1
ATOM 624 C C . VAL A 1 78 ? -14.771 0.163 17.671 1.00 67.19 78 VAL A C 1
ATOM 626 O O . VAL A 1 78 ? -13.632 0.294 17.206 1.00 67.19 78 VAL A O 1
ATOM 629 N N . THR A 1 79 ? -15.707 1.103 17.551 1.00 73.44 79 THR A N 1
ATOM 630 C CA . THR A 1 79 ? -15.448 2.420 16.960 1.00 73.44 79 THR A CA 1
ATOM 631 C C . THR A 1 79 ? -14.525 3.249 17.856 1.00 73.44 79 THR A C 1
ATOM 633 O O . THR A 1 79 ? -14.397 2.983 19.051 1.00 73.44 79 THR A O 1
ATOM 636 N N . GLU A 1 80 ? -13.864 4.270 17.305 1.00 73.50 80 GLU A N 1
ATOM 637 C CA . GLU A 1 80 ? -12.992 5.140 18.108 1.00 73.50 80 GLU A CA 1
ATOM 638 C C . GLU A 1 80 ? -13.788 5.864 19.208 1.00 73.50 80 GLU A C 1
ATOM 640 O O . GLU A 1 80 ? -13.286 6.076 20.313 1.00 73.50 80 GLU A O 1
ATOM 645 N N . GLU A 1 81 ? -15.050 6.192 18.929 1.00 77.31 81 GLU A N 1
ATOM 646 C CA . GLU A 1 81 ? -15.994 6.773 19.880 1.00 77.31 81 GLU A CA 1
ATOM 647 C C . GLU A 1 81 ? -16.291 5.810 21.031 1.00 77.31 81 GLU A C 1
ATOM 649 O O . GLU A 1 81 ? -16.147 6.194 22.190 1.00 77.31 81 GLU A O 1
ATOM 654 N N . ALA A 1 82 ? -16.606 4.547 20.731 1.00 77.50 82 ALA A N 1
ATOM 655 C CA . ALA A 1 82 ? -16.861 3.537 21.753 1.00 77.50 82 ALA A CA 1
ATOM 656 C C . ALA A 1 82 ? -15.600 3.250 22.591 1.00 77.50 82 ALA A C 1
ATOM 658 O O . ALA A 1 82 ? -15.670 3.112 23.808 1.00 77.50 82 ALA A O 1
ATOM 659 N N . LEU A 1 83 ? -14.413 3.261 21.976 1.00 80.62 83 LEU A N 1
ATOM 660 C CA . LEU A 1 83 ? -13.147 3.084 22.691 1.00 80.62 83 LEU A CA 1
ATOM 661 C C . LEU A 1 83 ? -12.828 4.274 23.616 1.00 80.62 83 LEU A C 1
ATOM 663 O O . LEU A 1 83 ? -12.307 4.087 24.723 1.00 80.62 83 LEU A O 1
ATOM 667 N N . LYS A 1 84 ? -13.182 5.500 23.202 1.00 82.62 84 LYS A N 1
ATOM 668 C CA . LYS A 1 84 ? -13.125 6.697 24.057 1.00 82.62 84 LYS A CA 1
ATOM 669 C C . LYS A 1 84 ? -14.121 6.611 25.206 1.00 82.62 84 LYS A C 1
ATOM 671 O O . LYS A 1 84 ? -13.737 6.915 26.332 1.00 82.62 84 LYS A O 1
ATOM 676 N N . GLU A 1 85 ? -15.351 6.183 24.947 1.00 85.44 85 GLU A N 1
ATOM 677 C CA . GLU A 1 85 ? -16.371 5.962 25.975 1.00 85.44 85 GLU A CA 1
ATOM 678 C C . GLU A 1 85 ? -15.911 4.934 27.014 1.00 85.44 85 GLU A C 1
ATOM 680 O O . GLU A 1 85 ? -15.900 5.249 28.206 1.00 85.44 85 GLU A O 1
ATOM 685 N N . PHE A 1 86 ? -15.405 3.773 26.581 1.00 83.31 86 PHE A N 1
ATOM 686 C CA . PHE A 1 86 ? -14.827 2.769 27.480 1.00 83.31 86 PHE A CA 1
ATOM 687 C C . PHE A 1 86 ? -13.671 3.340 28.305 1.00 83.31 86 PHE A C 1
ATOM 689 O O . PHE A 1 86 ? -13.621 3.151 29.518 1.00 83.31 86 PHE A O 1
ATOM 696 N N . SER A 1 87 ? -12.771 4.103 27.679 1.00 86.00 87 SER A N 1
ATOM 697 C CA . SER A 1 87 ? -11.638 4.726 28.375 1.00 86.00 87 SER A CA 1
ATOM 698 C C . SER A 1 87 ? -12.074 5.778 29.400 1.00 86.00 87 SER A 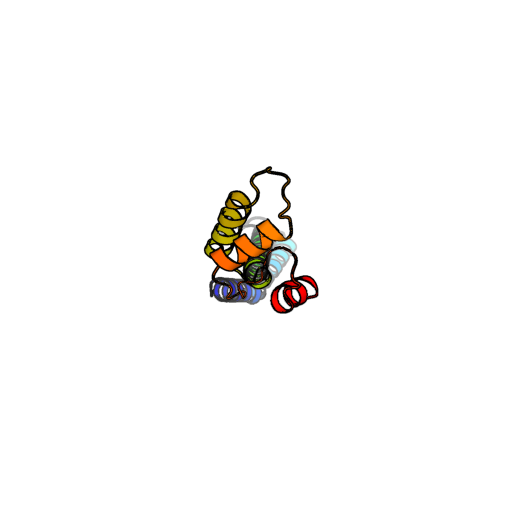C 1
ATOM 700 O O . SER A 1 87 ? -11.458 5.902 30.460 1.00 86.00 87 SER A O 1
ATOM 702 N N . MET A 1 88 ? -13.109 6.564 29.090 1.00 88.50 88 MET A N 1
ATOM 703 C CA . MET A 1 88 ? -13.655 7.575 29.998 1.00 88.50 88 MET A CA 1
ATOM 704 C C . MET A 1 88 ? -14.350 6.928 31.193 1.00 88.50 88 MET A C 1
ATOM 706 O O . MET A 1 88 ? -14.091 7.331 32.326 1.00 88.50 88 MET A O 1
ATOM 710 N N . MET A 1 89 ? -15.175 5.906 30.958 1.00 88.56 89 MET A N 1
ATOM 711 C CA . MET A 1 89 ? -15.872 5.192 32.029 1.00 88.56 89 MET A CA 1
ATOM 712 C C . MET A 1 89 ? -14.892 4.424 32.913 1.00 88.56 89 MET A C 1
ATOM 714 O O . MET A 1 89 ? -14.957 4.553 34.131 1.00 88.56 89 MET A O 1
ATOM 718 N N . PHE A 1 90 ? -13.892 3.760 32.329 1.00 88.12 90 PHE A N 1
ATOM 719 C CA . PHE A 1 90 ? -12.833 3.105 33.097 1.00 88.12 90 PHE A CA 1
ATOM 720 C C . PHE A 1 90 ? -12.134 4.081 34.054 1.00 88.12 90 PHE A C 1
ATOM 722 O O . PHE A 1 90 ? -12.060 3.823 35.249 1.00 88.12 90 PHE A O 1
ATOM 729 N N . LYS A 1 91 ? -11.702 5.252 33.564 1.00 88.81 91 LYS A N 1
ATOM 730 C CA . LYS A 1 91 ? -11.067 6.285 34.404 1.00 88.81 91 LYS A CA 1
ATOM 731 C C . LYS A 1 91 ? -11.998 6.888 35.456 1.00 88.81 91 LYS A C 1
ATOM 733 O O . LYS A 1 91 ? -11.515 7.396 36.461 1.00 88.81 91 LYS A O 1
ATOM 738 N N . HIS A 1 92 ? -13.305 6.910 35.204 1.00 89.81 92 HIS A N 1
ATOM 739 C CA . HIS A 1 92 ? -14.284 7.411 36.164 1.00 89.81 92 HIS A CA 1
ATOM 740 C C . HIS A 1 92 ? -14.436 6.464 37.363 1.00 89.81 92 HIS A C 1
ATOM 742 O O . HIS A 1 92 ? -14.577 6.929 38.496 1.00 89.81 92 HIS A O 1
ATOM 748 N N . PHE A 1 93 ? -14.388 5.152 37.112 1.00 88.69 93 PHE A N 1
ATOM 749 C CA . PHE A 1 93 ? -14.547 4.121 38.138 1.00 88.69 93 PHE A CA 1
ATOM 750 C C . PHE A 1 93 ? -13.230 3.688 38.798 1.00 88.69 93 PHE A C 1
ATOM 752 O O . PHE A 1 93 ? -13.267 3.314 39.965 1.00 88.69 93 PHE A O 1
ATOM 759 N N . ASP A 1 94 ? -12.086 3.821 38.118 1.00 88.94 94 ASP A N 1
ATOM 760 C CA . ASP A 1 94 ? -10.728 3.605 38.656 1.00 88.94 94 ASP A CA 1
ATOM 761 C C . ASP A 1 94 ? -10.317 4.772 39.577 1.00 88.94 94 ASP A C 1
ATOM 763 O O . ASP A 1 94 ? -9.489 5.626 39.236 1.00 88.94 94 ASP A O 1
ATOM 767 N N . LYS A 1 95 ? -10.973 4.874 40.740 1.00 84.06 95 LYS A N 1
ATOM 768 C CA . LYS A 1 95 ? -10.807 6.005 41.671 1.00 84.06 95 LYS A CA 1
ATOM 769 C C . LYS A 1 95 ? -9.409 6.060 42.278 1.00 84.06 95 LYS A C 1
ATOM 771 O O . LYS A 1 95 ? -8.914 7.155 42.559 1.00 84.06 95 LYS A O 1
ATOM 776 N N . ASP A 1 96 ? -8.794 4.901 42.492 1.00 87.50 96 ASP A N 1
ATOM 777 C CA . ASP A 1 96 ? -7.449 4.781 43.049 1.00 87.50 96 ASP A CA 1
ATOM 778 C C . ASP A 1 96 ? -6.343 4.903 41.987 1.00 87.50 96 ASP A C 1
ATOM 780 O O . ASP A 1 96 ? -5.167 5.023 42.341 1.00 87.50 96 ASP A O 1
ATOM 784 N N . LYS A 1 97 ? -6.714 4.975 40.698 1.00 86.12 97 LYS A N 1
ATOM 785 C CA . LYS A 1 97 ? -5.799 5.029 39.548 1.00 86.12 97 LYS A CA 1
ATOM 786 C C . LYS A 1 97 ? -4.833 3.849 39.531 1.00 86.12 97 LYS A C 1
ATOM 788 O O . LYS A 1 97 ? -3.693 3.985 39.074 1.00 86.12 97 LYS A O 1
ATOM 793 N N . SER A 1 98 ? -5.269 2.702 40.041 1.00 88.06 98 SER A N 1
ATOM 794 C CA . SER A 1 98 ? -4.493 1.466 40.018 1.00 88.06 98 SER A CA 1
ATOM 795 C C . SER A 1 98 ? -4.334 0.918 38.598 1.00 88.06 98 SER A C 1
ATOM 797 O O . SER A 1 98 ? -3.477 0.061 38.356 1.00 88.06 98 SER A O 1
ATOM 799 N N . GLY A 1 99 ? -5.137 1.410 37.645 1.00 86.06 99 GLY A N 1
ATOM 800 C CA . GLY A 1 99 ? -5.220 0.870 36.295 1.00 86.06 99 GLY A CA 1
ATOM 801 C C . GLY A 1 99 ? -5.978 -0.456 36.250 1.00 86.06 99 GLY A C 1
ATOM 802 O O . GLY A 1 99 ? -5.853 -1.196 35.273 1.00 86.06 99 GLY A O 1
ATOM 803 N N . ARG A 1 100 ? -6.724 -0.786 37.310 1.00 87.44 100 ARG A N 1
ATOM 804 C CA . ARG A 1 100 ? -7.544 -1.992 37.450 1.00 87.44 100 ARG A CA 1
ATOM 805 C C . ARG A 1 100 ? -8.868 -1.602 38.102 1.00 87.44 100 ARG A C 1
ATOM 807 O O . ARG A 1 100 ? -8.896 -0.722 38.943 1.00 87.44 100 ARG A O 1
ATOM 814 N N . LEU A 1 101 ? -9.950 -2.279 37.731 1.00 87.00 101 LEU A N 1
ATOM 815 C CA . LEU A 1 101 ? -11.227 -2.153 38.432 1.00 87.00 101 LEU A CA 1
ATOM 816 C C . LEU A 1 101 ? -11.417 -3.395 39.292 1.00 87.00 101 LEU A C 1
ATOM 818 O O . LEU A 1 101 ? -11.292 -4.516 38.794 1.00 87.00 101 LEU A O 1
ATOM 822 N N . ASN A 1 102 ? -11.712 -3.211 40.574 1.00 86.25 102 ASN A N 1
ATOM 823 C CA . ASN A 1 102 ? -12.157 -4.321 41.414 1.00 86.25 102 ASN A CA 1
ATOM 824 C C . ASN A 1 102 ? -13.583 -4.763 41.016 1.00 86.25 102 ASN A C 1
ATOM 826 O O . ASN A 1 102 ? -14.255 -4.086 40.239 1.00 86.25 102 ASN A O 1
ATOM 830 N N . HIS A 1 103 ? -14.078 -5.888 41.545 1.00 85.69 103 HIS A N 1
ATOM 831 C CA . HIS A 1 103 ? -15.401 -6.407 41.164 1.00 85.69 103 HIS A CA 1
ATOM 832 C C . HIS A 1 103 ? -16.542 -5.394 41.348 1.00 85.69 103 HIS A C 1
ATOM 834 O O . HIS A 1 103 ? -17.413 -5.302 40.486 1.00 85.69 103 HIS A O 1
ATOM 840 N N . GLN A 1 104 ? -16.534 -4.596 42.421 1.00 83.56 104 GLN A N 1
ATOM 841 C CA . GLN A 1 104 ? -17.580 -3.595 42.653 1.00 83.56 104 GLN A CA 1
ATOM 842 C C . GLN A 1 104 ? -17.500 -2.437 41.647 1.00 83.56 104 GLN A C 1
ATOM 844 O O . GLN A 1 104 ? -18.524 -1.987 41.123 1.00 83.56 104 GLN A O 1
ATOM 849 N N . GLU A 1 105 ? -16.290 -1.968 41.345 1.00 86.75 105 GLU A N 1
ATOM 850 C CA . GLU A 1 105 ? -16.042 -0.906 40.366 1.00 86.75 105 GLU A CA 1
ATOM 851 C C . GLU A 1 105 ? -16.367 -1.362 38.944 1.00 86.75 105 GLU A C 1
ATOM 853 O O . GLU A 1 105 ? -17.008 -0.629 38.192 1.00 86.75 105 GLU A O 1
ATOM 858 N N . PHE A 1 106 ? -15.988 -2.590 38.589 1.00 87.00 106 PHE A N 1
ATOM 859 C CA . PHE A 1 106 ? -16.267 -3.169 37.282 1.00 87.00 106 PHE A CA 1
ATOM 860 C C . PHE A 1 106 ? -17.770 -3.377 37.073 1.00 87.00 106 PHE A C 1
ATOM 862 O O . PHE A 1 106 ? -18.313 -2.953 36.053 1.00 87.00 106 PHE A O 1
ATOM 869 N N . LYS A 1 107 ? -18.474 -3.909 38.079 1.00 86.38 107 LYS A N 1
ATOM 870 C CA . LYS A 1 107 ? -19.937 -4.047 38.070 1.00 86.38 107 LYS A CA 1
ATOM 871 C C . LYS A 1 107 ? -20.645 -2.700 37.908 1.00 86.38 107 LYS A C 1
ATOM 873 O O . LYS A 1 107 ? -21.592 -2.577 37.133 1.00 86.38 107 LYS A O 1
ATOM 878 N N . SER A 1 108 ? -20.160 -1.671 38.605 1.00 86.31 108 SER A N 1
ATOM 879 C CA . SER A 1 108 ? -20.686 -0.304 38.488 1.00 86.31 108 SER A CA 1
ATOM 880 C C . SER A 1 108 ? -20.429 0.291 37.099 1.00 86.31 108 SER A C 1
ATOM 882 O O . SER A 1 108 ? -21.329 0.894 36.515 1.00 86.31 108 SER A O 1
ATOM 884 N N . CYS A 1 109 ? -19.239 0.057 36.539 1.00 87.94 109 CYS A N 1
ATOM 885 C CA . CYS A 1 109 ? -18.862 0.479 35.193 1.00 87.94 109 CYS A CA 1
ATOM 886 C C . CYS A 1 109 ? -19.764 -0.148 34.118 1.00 87.94 109 CYS A C 1
ATOM 888 O O . CYS A 1 109 ? -20.288 0.571 33.269 1.00 87.94 109 CYS A O 1
ATOM 890 N N . LEU A 1 110 ? -20.023 -1.459 34.196 1.00 87.06 110 LEU A N 1
ATOM 891 C CA . LEU A 1 110 ? -20.912 -2.165 33.266 1.00 87.06 110 LEU A CA 1
ATOM 892 C C . LEU A 1 110 ? -22.343 -1.615 33.298 1.00 87.06 110 LEU A C 1
ATOM 894 O O . LEU A 1 110 ? -22.927 -1.369 32.243 1.00 87.06 110 LEU A O 1
ATOM 898 N N . ARG A 1 111 ? -22.887 -1.333 34.488 1.00 85.44 111 ARG A N 1
ATOM 899 C CA . ARG A 1 111 ? -24.211 -0.699 34.612 1.00 85.44 111 ARG A CA 1
ATOM 900 C C . ARG A 1 111 ? -24.247 0.692 33.981 1.00 85.44 111 ARG A C 1
ATOM 902 O O . ARG A 1 111 ? -25.205 1.022 33.290 1.00 85.44 111 ARG A O 1
ATOM 909 N N . SER A 1 112 ? -23.208 1.507 34.176 1.00 84.50 112 SER A N 1
ATOM 910 C CA . SER A 1 112 ? -23.115 2.832 33.542 1.00 84.50 112 SER A CA 1
ATOM 911 C C . SER A 1 112 ? -22.940 2.778 32.025 1.00 84.50 112 SER A C 1
ATOM 913 O O . SER A 1 112 ? -23.385 3.696 31.342 1.00 84.50 112 SER A O 1
ATOM 915 N N . LEU A 1 113 ? -22.359 1.695 31.503 1.00 83.44 113 LEU A N 1
ATOM 916 C CA . LEU A 1 113 ? -22.311 1.381 30.073 1.00 83.44 113 LEU A CA 1
ATOM 917 C C . LEU A 1 113 ? -23.651 0.859 29.519 1.00 83.44 113 LEU A C 1
ATOM 919 O O . LEU A 1 113 ? -23.773 0.679 28.310 1.00 83.44 113 LEU A O 1
ATOM 923 N N . GLY A 1 114 ? -24.653 0.634 30.378 1.00 81.12 114 GLY A N 1
ATOM 924 C CA . GLY A 1 114 ? -25.995 0.200 29.991 1.00 81.12 114 GLY A CA 1
ATOM 925 C C . GLY A 1 114 ? -26.227 -1.312 30.033 1.00 81.12 114 GLY A C 1
ATOM 926 O O . GLY A 1 114 ? -27.234 -1.766 29.493 1.00 81.12 114 GLY A O 1
ATOM 927 N N . TYR A 1 115 ? -25.340 -2.096 30.658 1.00 81.75 115 TYR A N 1
ATOM 928 C CA . TYR A 1 115 ? -25.619 -3.509 30.933 1.00 81.75 115 TYR A CA 1
ATOM 929 C C . TYR A 1 115 ? -26.647 -3.640 32.060 1.00 81.75 115 TYR A C 1
ATOM 931 O O . TYR A 1 115 ? -26.471 -3.084 33.149 1.00 81.75 115 TYR A O 1
ATOM 939 N N . ASP A 1 116 ? -27.707 -4.402 31.797 1.00 77.19 116 ASP A N 1
ATOM 940 C CA . ASP A 1 116 ? -28.782 -4.667 32.751 1.00 77.19 116 ASP A CA 1
ATOM 941 C C . ASP A 1 116 ? -28.350 -5.772 33.723 1.00 77.19 116 ASP A C 1
ATOM 943 O O . ASP A 1 116 ? -28.627 -6.945 33.512 1.00 77.19 116 ASP A O 1
ATOM 947 N N . LEU A 1 117 ? -27.572 -5.394 34.743 1.00 79.44 117 LEU A N 1
ATOM 948 C CA . LEU A 1 117 ? -27.150 -6.299 35.814 1.00 79.44 117 LEU A CA 1
ATOM 949 C C . LEU A 1 117 ? -28.089 -6.166 37.019 1.00 79.44 117 LEU A C 1
ATOM 951 O O . LEU A 1 117 ? -28.207 -5.051 37.557 1.00 79.44 117 LEU A O 1
ATOM 955 N N . PRO A 1 118 ? -28.672 -7.268 37.524 1.00 76.19 118 PRO A N 1
ATOM 956 C CA . PRO A 1 118 ? -29.630 -7.246 38.618 1.00 76.19 118 PRO A CA 1
ATOM 957 C C . PRO A 1 118 ? -29.040 -6.591 39.870 1.00 76.19 118 PRO A C 1
ATOM 959 O O . PRO A 1 118 ? -27.840 -6.664 40.162 1.00 76.19 118 PRO A O 1
ATOM 962 N N . MET A 1 119 ? -29.889 -5.901 40.634 1.00 71.06 119 MET A N 1
ATOM 963 C CA . MET A 1 119 ? -29.501 -5.393 41.949 1.00 71.06 119 MET A CA 1
ATOM 964 C C . MET A 1 119 ? -29.502 -6.542 42.952 1.00 71.06 119 MET A C 1
ATOM 966 O O . MET A 1 119 ? -30.538 -6.902 43.499 1.00 71.06 119 MET A O 1
ATOM 970 N N . VAL A 1 120 ? -28.322 -7.113 43.163 1.00 73.94 120 VAL A N 1
ATOM 971 C CA . VAL A 1 120 ? -28.052 -8.111 44.203 1.00 73.94 120 VAL A CA 1
ATOM 972 C C . VAL A 1 120 ? -27.505 -7.408 45.447 1.00 73.94 120 VAL A C 1
ATOM 974 O O . VAL A 1 120 ? -26.784 -6.412 45.314 1.00 73.94 120 VAL A O 1
ATOM 977 N N . GLU A 1 121 ? -27.871 -7.889 46.636 1.00 71.19 121 GLU A N 1
ATOM 978 C CA . GLU A 1 121 ? -27.385 -7.348 47.913 1.00 71.19 121 GLU A CA 1
ATOM 979 C C . GLU A 1 121 ? -25.856 -7.487 48.041 1.00 71.19 121 GLU A C 1
ATOM 981 O O . GLU A 1 121 ? -25.238 -8.363 47.431 1.00 71.19 121 GLU A O 1
ATOM 986 N N . GLU A 1 122 ? -25.221 -6.597 48.814 1.00 65.50 122 GLU A N 1
ATOM 987 C CA . GLU A 1 122 ? -23.773 -6.654 49.048 1.00 65.50 122 GLU A CA 1
ATOM 988 C C . GLU A 1 122 ? -23.384 -7.987 49.706 1.00 65.50 122 GLU A C 1
ATOM 990 O O . GLU A 1 122 ? -23.689 -8.228 50.870 1.00 65.50 122 GLU A O 1
ATOM 995 N N . GLY A 1 123 ? -22.675 -8.835 48.955 1.00 66.12 123 GLY A N 1
ATOM 996 C CA . GLY A 1 123 ? -22.186 -10.139 49.417 1.00 66.12 123 GLY A CA 1
ATOM 997 C C . GLY A 1 123 ? -22.904 -11.345 48.810 1.00 66.12 123 GLY A C 1
ATOM 998 O O . GLY A 1 123 ? -22.404 -12.459 48.950 1.00 66.12 123 GLY A O 1
ATOM 999 N N . GLU A 1 124 ? -24.013 -11.137 48.098 1.00 73.44 124 GLU A N 1
ATOM 1000 C CA . GLU A 1 124 ? -24.711 -12.205 47.376 1.00 73.44 124 GLU A CA 1
ATOM 1001 C C . GLU A 1 124 ? -24.084 -12.444 45.986 1.00 73.44 124 GLU A C 1
ATOM 1003 O O . GLU A 1 124 ? -23.678 -11.484 45.314 1.00 73.44 124 GLU A O 1
ATOM 1008 N N . PRO A 1 125 ? -23.990 -13.708 45.529 1.00 71.75 125 PRO A N 1
ATOM 1009 C CA . PRO A 1 125 ? -23.437 -14.038 44.223 1.00 71.75 125 PRO A CA 1
ATOM 1010 C C . PRO A 1 125 ? -24.341 -13.508 43.106 1.00 71.75 125 PRO A C 1
ATOM 1012 O O . PRO A 1 125 ? -25.554 -13.715 43.113 1.00 71.75 125 PRO A O 1
ATOM 1015 N N . ASP A 1 126 ? -23.737 -12.845 42.121 1.00 81.06 126 ASP A N 1
ATOM 1016 C CA . ASP A 1 126 ? -24.424 -12.357 40.927 1.00 81.06 126 ASP A CA 1
ATOM 1017 C C . ASP A 1 126 ? -24.096 -13.273 39.741 1.00 81.06 126 ASP A C 1
ATOM 1019 O O . ASP A 1 126 ? -23.050 -13.101 39.118 1.00 81.06 126 ASP A O 1
ATOM 1023 N N . PRO A 1 127 ? -24.948 -14.260 39.421 1.00 81.19 127 PRO A N 1
ATOM 1024 C CA . PRO A 1 127 ? -24.631 -15.261 38.407 1.00 81.19 127 PRO A CA 1
ATOM 1025 C C . PRO A 1 127 ? -24.467 -14.671 37.000 1.00 81.19 127 PRO A C 1
ATOM 1027 O O . PRO A 1 127 ? -23.726 -15.239 36.203 1.00 81.19 127 PRO A O 1
ATOM 1030 N N . GLU A 1 128 ? -25.119 -13.547 36.683 1.00 80.75 128 GLU A N 1
ATOM 1031 C CA . GLU A 1 128 ? -24.942 -12.875 35.389 1.00 80.75 128 GLU A CA 1
ATOM 1032 C C . GLU A 1 128 ? -23.608 -12.138 35.323 1.00 80.75 128 GLU A C 1
ATOM 1034 O O . GLU A 1 128 ? -22.919 -12.199 34.307 1.00 80.75 128 GLU A O 1
ATOM 1039 N N . PHE A 1 129 ? -23.204 -11.486 36.413 1.00 83.62 129 PHE A N 1
ATOM 1040 C CA . PHE A 1 129 ? -21.891 -10.854 36.487 1.00 83.62 129 PHE A CA 1
ATOM 1041 C C . PHE A 1 129 ? -20.748 -11.881 36.494 1.00 83.62 129 PHE A C 1
ATOM 1043 O O . PHE A 1 129 ? -19.766 -11.690 35.783 1.00 83.62 129 PHE A O 1
ATOM 1050 N N . GLU A 1 130 ? -20.881 -12.988 37.229 1.00 84.00 130 GLU A N 1
ATOM 1051 C CA . GLU A 1 130 ? -19.882 -14.069 37.239 1.00 84.00 130 GLU A CA 1
ATOM 1052 C C . GLU A 1 130 ? -19.755 -14.731 35.856 1.00 84.00 130 GLU A C 1
ATOM 1054 O O . GLU A 1 130 ? -18.647 -14.961 35.380 1.00 84.00 130 GLU A O 1
ATOM 1059 N N . ALA A 1 131 ? -20.868 -14.937 35.141 1.00 83.00 131 ALA A N 1
ATOM 1060 C CA . ALA A 1 131 ? -20.830 -15.452 33.770 1.00 83.00 131 ALA A CA 1
ATOM 1061 C C . ALA A 1 131 ? -20.060 -14.531 32.801 1.00 83.00 131 ALA A C 1
ATOM 1063 O O . ALA A 1 131 ? -19.417 -15.017 31.870 1.00 83.00 131 ALA A O 1
ATOM 1064 N N . ILE A 1 132 ? -20.097 -13.210 33.018 1.00 82.62 132 ILE A N 1
ATOM 1065 C CA . ILE A 1 132 ? -19.309 -12.241 32.237 1.00 82.62 132 ILE A CA 1
ATOM 1066 C C . ILE A 1 132 ? -17.811 -12.366 32.544 1.00 82.62 132 ILE A C 1
ATOM 1068 O O . ILE A 1 132 ? -16.997 -12.165 31.647 1.00 82.62 132 ILE A O 1
ATOM 1072 N N . LEU A 1 133 ? -17.436 -12.683 33.786 1.00 81.12 133 LEU A N 1
ATOM 1073 C CA . LEU A 1 133 ? -16.034 -12.862 34.183 1.00 81.12 133 LEU A CA 1
ATOM 1074 C C . LEU A 1 133 ? -15.428 -14.174 33.662 1.00 81.12 133 LEU A C 1
ATOM 1076 O O . LEU A 1 133 ? -14.224 -14.224 33.417 1.00 81.12 133 LEU A O 1
ATOM 1080 N N . ASP A 1 134 ? -16.257 -15.204 33.481 1.00 76.88 134 ASP A N 1
ATOM 1081 C CA . ASP A 1 134 ? -15.855 -16.536 33.005 1.00 76.88 134 ASP A CA 1
ATOM 1082 C C . ASP A 1 134 ? -15.809 -16.677 31.465 1.00 76.88 134 ASP A C 1
ATOM 1084 O O . ASP A 1 134 ? -15.454 -17.747 30.958 1.00 76.88 134 ASP A O 1
ATOM 1088 N N . THR A 1 135 ? -16.167 -15.626 30.715 1.00 60.47 135 THR A N 1
ATOM 1089 C CA . THR A 1 135 ? -16.143 -15.593 29.236 1.00 60.47 135 THR A CA 1
ATOM 1090 C C . THR A 1 135 ? -14.798 -15.108 28.694 1.00 60.47 135 THR A C 1
ATOM 1092 O O . THR A 1 135 ? -14.298 -15.728 27.724 1.00 60.47 135 THR A O 1
#

Organism: Neovison vison (NCBI:txid452646)

InterPro domains:
  IPR002017 Spectrin repeat [PF00435] (2-68)
  IPR002048 EF-hand domain [PF00036] (85-113)
  IPR002048 EF-hand domain [PS50222] (81-116)
  IPR002048 EF-hand domain [SM00054] (85-113)
  IPR002048 EF-hand domain [cd00051] (85-121)
  IPR011992 EF-hand domain pair [SSF47473] (75-119)
  IPR018247 EF-Hand 1, calcium-binding site [PS00018] (94-106)

Sequence (135 aa):
SQLEATKRKHQEIRAMRSQLKKIEDLGAAMEEALILDNKYTEHSTVGLAQQWDQLDQLGMRMQHNLEQQIQARNTTGVTEEALKEFSMMFKHFDKDKSGRLNHQEFKSCLRSLGYDLPMVEEGEPDPEFEAILDT